Protein AF-A0A7Y6ZD16-F1 (afdb_mono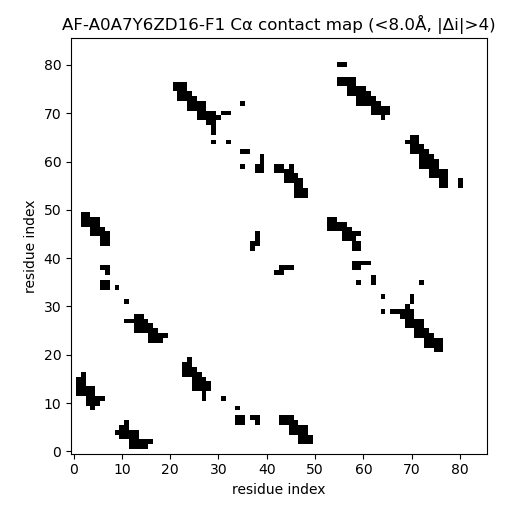mer)

Nearest PDB structures (foldseek):
  2w7s-assembly2_B  TM=5.587E-01  e=3.685E-01  Staphylococcus aureus
  2x8k-assembly1_A  TM=5.118E-01  e=5.586E-01  Bacillus phage SPP1
  8rq1-assembly1_A  TM=5.884E-01  e=4.210E+00  Homo sapiens
  8vhx-assembly1_F  TM=4.294E-01  e=3.739E+00  Chivirus chi

Structure (mmCIF, N/CA/C/O backbone):
data_AF-A0A7Y6ZD16-F1
#
_entry.id   AF-A0A7Y6ZD16-F1
#
loop_
_atom_site.group_PDB
_atom_site.id
_atom_site.type_symbol
_atom_site.label_atom_id
_atom_site.label_alt_id
_atom_site.label_comp_id
_atom_site.label_asym_id
_atom_site.label_entity_id
_atom_site.label_seq_id
_atom_site.pdbx_PDB_ins_code
_atom_site.Cartn_x
_atom_site.Cartn_y
_atom_site.Cartn_z
_atom_site.occupancy
_atom_site.B_iso_or_equiv
_atom_site.auth_seq_id
_atom_site.auth_comp_id
_atom_site.auth_asym_id
_atom_site.auth_atom_id
_atom_site.pdbx_PDB_model_num
ATOM 1 N N . MET A 1 1 ? -9.205 12.258 -9.960 1.00 60.09 1 MET A N 1
ATOM 2 C CA . MET A 1 1 ? -9.302 10.852 -10.395 1.00 60.09 1 MET A CA 1
ATOM 3 C C . MET A 1 1 ? -9.005 10.028 -9.166 1.00 60.09 1 MET A C 1
ATOM 5 O O . MET A 1 1 ? -7.951 10.243 -8.584 1.00 60.09 1 MET A O 1
ATOM 9 N N . GLU A 1 2 ? -9.948 9.202 -8.736 1.00 77.62 2 GLU A N 1
ATOM 10 C CA . GLU A 1 2 ? -9.748 8.274 -7.622 1.00 77.62 2 GLU A CA 1
ATOM 11 C C . GLU A 1 2 ? -8.980 7.061 -8.160 1.00 77.62 2 GLU A C 1
ATOM 13 O O . GLU A 1 2 ? -9.364 6.501 -9.189 1.00 77.62 2 GLU A O 1
ATOM 18 N N . LEU A 1 3 ? -7.847 6.723 -7.543 1.00 88.75 3 LEU A N 1
ATOM 19 C CA . LEU A 1 3 ? -7.043 5.565 -7.937 1.00 88.75 3 LEU A CA 1
ATOM 20 C C . LEU A 1 3 ? -7.354 4.411 -6.997 1.00 88.75 3 LEU A C 1
ATOM 22 O O . LEU A 1 3 ? -7.260 4.567 -5.783 1.00 88.75 3 LEU A O 1
ATOM 26 N N . VAL A 1 4 ? -7.705 3.258 -7.560 1.00 93.56 4 VAL A N 1
ATOM 27 C CA . VAL A 1 4 ? -8.007 2.057 -6.779 1.00 93.56 4 VAL A CA 1
ATOM 28 C C . VAL A 1 4 ? -6.771 1.174 -6.728 1.00 93.56 4 VAL A C 1
ATOM 30 O O . VAL A 1 4 ? -6.210 0.812 -7.762 1.00 93.56 4 VAL A O 1
ATOM 33 N N . PHE A 1 5 ? -6.362 0.826 -5.518 1.00 94.19 5 PHE A N 1
ATOM 34 C CA . PHE A 1 5 ? -5.264 -0.081 -5.234 1.00 94.19 5 PHE A CA 1
ATOM 35 C C . PHE A 1 5 ? -5.837 -1.432 -4.817 1.00 94.19 5 PHE A C 1
ATOM 37 O O . PHE A 1 5 ? -6.735 -1.487 -3.985 1.00 94.19 5 PHE A O 1
ATOM 44 N N . ASP A 1 6 ? -5.305 -2.517 -5.360 1.00 93.62 6 ASP A N 1
ATOM 45 C CA . ASP A 1 6 ? -5.439 -3.837 -4.753 1.00 93.62 6 ASP A CA 1
ATOM 46 C C . ASP A 1 6 ? -4.314 -3.999 -3.725 1.00 93.62 6 ASP A C 1
ATOM 48 O O . ASP A 1 6 ? -3.137 -4.014 -4.091 1.00 93.62 6 ASP A O 1
ATOM 52 N N . ILE A 1 7 ? -4.670 -4.035 -2.439 1.00 93.75 7 ILE A N 1
ATOM 53 C CA . ILE A 1 7 ? -3.744 -4.140 -1.306 1.00 93.75 7 ILE A CA 1
ATOM 54 C C . ILE A 1 7 ? -4.094 -5.416 -0.546 1.00 93.75 7 ILE A C 1
ATOM 56 O O . ILE A 1 7 ? -5.140 -5.481 0.094 1.00 93.75 7 ILE A O 1
ATOM 60 N N . ALA A 1 8 ? -3.235 -6.438 -0.629 1.00 88.25 8 ALA A N 1
ATOM 61 C CA . ALA A 1 8 ? -3.474 -7.746 -0.008 1.00 88.25 8 ALA A CA 1
ATOM 62 C C . ALA A 1 8 ? -4.838 -8.378 -0.391 1.00 88.25 8 ALA A C 1
ATOM 64 O O . ALA A 1 8 ? -5.473 -9.037 0.430 1.00 88.25 8 ALA A O 1
ATOM 65 N N . GLY A 1 9 ? -5.296 -8.174 -1.634 1.00 88.00 9 GLY A N 1
ATOM 66 C CA . GLY A 1 9 ? -6.596 -8.655 -2.120 1.00 88.00 9 GLY A CA 1
ATOM 67 C C . GLY A 1 9 ? -7.794 -7.781 -1.731 1.00 88.00 9 GLY A C 1
ATOM 68 O O . GLY A 1 9 ? -8.937 -8.156 -2.001 1.00 88.00 9 GLY A O 1
ATOM 69 N N . GLN A 1 10 ? -7.562 -6.630 -1.090 1.00 92.06 10 GLN A N 1
ATOM 70 C CA . GLN A 1 10 ? -8.591 -5.645 -0.780 1.00 92.06 10 GLN A CA 1
ATOM 71 C C . GLN A 1 10 ? -8.504 -4.446 -1.729 1.00 92.06 10 GLN A C 1
ATOM 73 O O . GLN A 1 10 ? -7.469 -3.787 -1.832 1.00 92.06 10 GLN A O 1
ATOM 78 N N . LEU A 1 11 ? -9.633 -4.106 -2.355 1.00 93.88 11 LEU A N 1
ATOM 79 C CA . LEU A 1 11 ? -9.763 -2.907 -3.180 1.00 93.88 11 LEU A CA 1
ATOM 80 C C . LEU A 1 11 ? -9.876 -1.658 -2.300 1.00 93.88 11 LEU A C 1
ATOM 82 O O . LEU A 1 11 ? -10.839 -1.494 -1.552 1.00 93.88 11 LEU A O 1
ATOM 86 N N . CYS A 1 12 ? -8.891 -0.774 -2.412 1.00 93.94 12 CYS A N 1
ATOM 87 C CA . CYS A 1 12 ? -8.727 0.419 -1.595 1.00 93.94 12 CYS A CA 1
ATOM 88 C C . CYS A 1 12 ? -8.663 1.656 -2.497 1.00 93.94 12 CYS A C 1
ATOM 90 O O . CYS A 1 12 ? -7.718 1.823 -3.269 1.00 93.94 12 CYS A O 1
ATOM 92 N N . ALA A 1 13 ? -9.664 2.526 -2.405 1.00 93.44 13 ALA A N 1
ATOM 93 C CA . ALA A 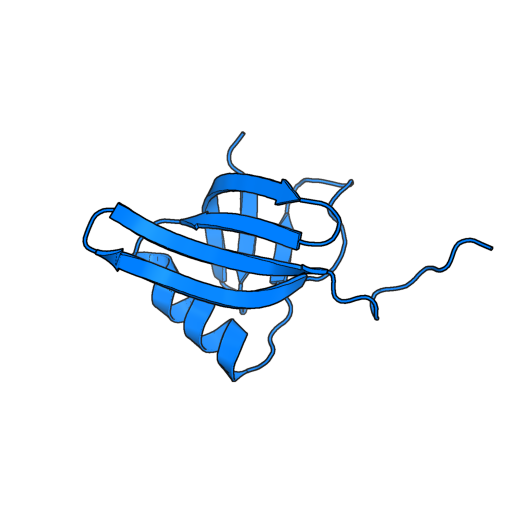1 13 ? -9.663 3.806 -3.102 1.00 93.44 13 ALA A CA 1
ATOM 94 C C . ALA A 1 13 ? -8.745 4.807 -2.389 1.00 93.44 13 ALA A C 1
ATOM 96 O O . ALA A 1 13 ? -8.875 5.013 -1.184 1.00 93.44 13 ALA A O 1
ATOM 97 N N . ALA A 1 14 ? -7.822 5.417 -3.130 1.00 93.19 14 ALA A N 1
ATOM 98 C CA . ALA A 1 14 ? -6.966 6.481 -2.627 1.00 93.19 14 ALA A CA 1
ATOM 99 C C . ALA A 1 14 ? -7.608 7.854 -2.857 1.00 93.19 14 ALA A C 1
ATOM 101 O O . ALA A 1 14 ? -7.913 8.221 -3.997 1.00 93.19 14 ALA A O 1
ATOM 102 N N . ASP A 1 15 ? -7.707 8.641 -1.788 1.00 91.75 15 ASP A N 1
ATOM 103 C CA . ASP A 1 15 ? -8.169 10.031 -1.813 1.00 91.75 15 ASP A CA 1
ATOM 104 C C . ASP A 1 15 ? -7.191 10.930 -2.574 1.00 91.75 15 ASP A C 1
ATOM 106 O O . ASP A 1 15 ? -7.571 11.839 -3.321 1.00 91.75 15 ASP A O 1
ATOM 110 N N . ARG A 1 16 ? -5.894 10.663 -2.398 1.00 90.88 16 ARG A N 1
ATOM 111 C CA . ARG A 1 16 ? -4.826 11.397 -3.066 1.00 90.88 16 ARG A CA 1
ATOM 112 C C . ARG A 1 16 ? -3.669 10.484 -3.390 1.00 90.88 16 ARG A C 1
ATOM 114 O O . ARG A 1 16 ? -3.264 9.669 -2.572 1.00 90.88 16 ARG A O 1
ATOM 121 N N . VAL A 1 17 ? -3.082 10.695 -4.564 1.00 90.88 17 VAL A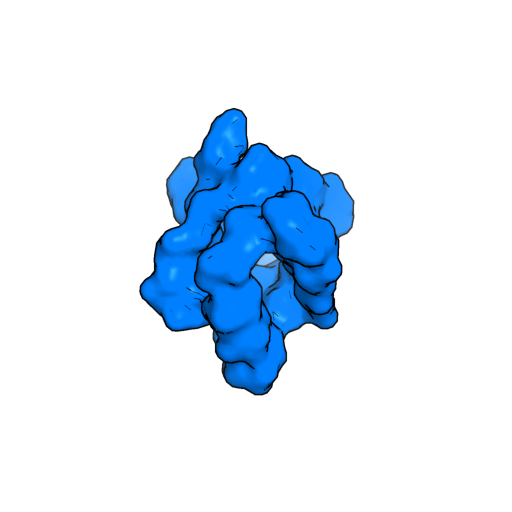 N 1
ATOM 122 C CA . VAL A 1 17 ? -1.878 9.991 -4.993 1.00 90.88 17 VAL A CA 1
ATOM 123 C C . VAL A 1 17 ? -0.852 10.979 -5.529 1.00 90.88 17 VAL A C 1
ATOM 125 O O . VAL A 1 17 ? -1.167 11.847 -6.342 1.00 90.88 17 VAL A O 1
ATOM 128 N N . THR A 1 18 ? 0.389 10.835 -5.073 1.00 91.31 18 THR A N 1
ATOM 129 C CA . THR A 1 18 ? 1.551 11.595 -5.530 1.00 91.31 18 THR A CA 1
ATOM 130 C C . THR A 1 18 ? 2.639 10.624 -5.973 1.00 91.31 18 THR A C 1
ATOM 132 O O . THR A 1 18 ? 3.011 9.718 -5.236 1.00 91.31 18 THR A O 1
ATOM 135 N N . MET A 1 19 ? 3.186 10.824 -7.170 1.00 87.50 19 MET A N 1
ATOM 136 C CA . MET A 1 19 ? 4.322 10.043 -7.667 1.00 87.50 19 MET A CA 1
ATOM 137 C C . MET A 1 19 ? 5.619 10.829 -7.547 1.00 87.50 19 MET A C 1
ATOM 139 O O . MET A 1 19 ? 5.674 12.013 -7.886 1.00 87.50 19 MET A O 1
ATOM 143 N N . ARG A 1 20 ? 6.676 10.154 -7.092 1.00 85.88 20 ARG A N 1
ATOM 144 C CA . ARG A 1 20 ? 8.039 10.687 -7.026 1.00 85.88 20 ARG A CA 1
ATOM 145 C C . ARG A 1 20 ? 9.028 9.620 -7.486 1.00 85.88 20 ARG A C 1
ATOM 147 O O . ARG A 1 20 ? 9.465 8.783 -6.701 1.00 85.88 20 ARG A O 1
ATOM 154 N N . GLY A 1 21 ? 9.383 9.659 -8.770 1.00 84.00 21 GLY A N 1
ATOM 155 C CA . GLY A 1 21 ? 10.243 8.645 -9.383 1.00 84.00 21 GLY A CA 1
ATOM 156 C C . GLY A 1 21 ? 9.594 7.263 -9.307 1.00 84.00 21 GLY A C 1
ATOM 157 O O . GLY A 1 21 ? 8.467 7.091 -9.758 1.00 84.00 21 GLY A O 1
ATOM 158 N N . ASN A 1 22 ? 10.287 6.307 -8.688 1.00 84.62 22 ASN A N 1
ATOM 159 C CA . ASN A 1 22 ? 9.810 4.926 -8.536 1.00 84.62 22 ASN A CA 1
ATOM 160 C C . ASN A 1 22 ? 8.935 4.718 -7.294 1.00 84.62 22 ASN A C 1
ATOM 162 O O . ASN A 1 22 ? 8.569 3.585 -6.987 1.00 84.62 22 ASN A O 1
ATOM 166 N N . THR A 1 23 ? 8.635 5.787 -6.561 1.00 88.50 23 THR A N 1
ATOM 167 C CA . THR A 1 23 ? 7.854 5.731 -5.331 1.00 88.50 23 THR A CA 1
ATOM 168 C C . THR A 1 23 ? 6.487 6.362 -5.545 1.00 88.50 23 THR A C 1
ATOM 170 O O . THR A 1 23 ? 6.359 7.470 -6.076 1.00 88.50 23 THR A O 1
ATOM 173 N N . LEU A 1 24 ? 5.461 5.647 -5.102 1.00 91.50 24 LEU A N 1
ATOM 174 C CA . LEU A 1 24 ? 4.092 6.119 -5.012 1.00 91.50 24 LEU A CA 1
ATOM 175 C C . LEU A 1 24 ? 3.793 6.486 -3.569 1.00 91.50 24 LEU A C 1
ATOM 177 O O . LEU A 1 24 ? 4.129 5.749 -2.653 1.00 91.50 24 LEU A O 1
ATOM 181 N N . GLU A 1 25 ? 3.133 7.605 -3.365 1.00 93.81 25 GLU A N 1
ATOM 182 C CA . GLU A 1 25 ? 2.597 7.982 -2.073 1.00 93.81 25 GLU A CA 1
ATOM 183 C C . GLU A 1 25 ? 1.097 8.157 -2.218 1.00 93.81 25 GLU A C 1
ATOM 185 O O . GLU A 1 25 ? 0.655 8.899 -3.096 1.00 93.81 25 GLU A O 1
ATOM 190 N N . ALA A 1 26 ? 0.324 7.472 -1.383 1.00 94.06 26 ALA A N 1
ATOM 191 C CA . ALA A 1 26 ? -1.122 7.585 -1.406 1.00 94.06 26 ALA A CA 1
ATOM 192 C C . ALA A 1 26 ? -1.706 7.782 -0.009 1.00 94.06 26 ALA A C 1
ATOM 194 O O . ALA A 1 26 ? -1.193 7.263 0.986 1.00 94.06 26 ALA A O 1
ATOM 195 N N . GLU A 1 27 ? -2.768 8.573 0.033 1.00 94.44 27 GLU A N 1
ATOM 196 C CA . GLU A 1 27 ? -3.599 8.824 1.203 1.00 94.44 27 GLU A CA 1
ATOM 197 C C . GLU A 1 27 ? -4.899 8.028 1.039 1.00 94.44 27 GLU A C 1
ATOM 199 O O . GLU A 1 27 ? -5.475 8.012 -0.051 1.00 94.44 27 GLU A O 1
ATOM 204 N N . PHE A 1 28 ? -5.315 7.348 2.105 1.00 93.81 28 PHE A N 1
ATOM 205 C CA . PHE A 1 28 ? -6.500 6.493 2.154 1.00 93.81 28 PHE A CA 1
ATOM 206 C C . PHE A 1 28 ? -7.307 6.761 3.427 1.00 93.81 28 PHE A C 1
ATOM 208 O O . PHE A 1 28 ? -6.776 7.260 4.428 1.00 93.81 28 PHE A O 1
ATOM 215 N N . ASP A 1 29 ? -8.559 6.306 3.434 1.00 92.56 29 ASP A N 1
ATOM 216 C CA . ASP A 1 29 ? -9.357 6.222 4.653 1.00 92.56 29 ASP A CA 1
ATOM 217 C C . ASP A 1 29 ? -8.732 5.271 5.696 1.00 92.56 29 ASP A C 1
ATOM 219 O O . ASP A 1 29 ? -7.998 4.321 5.400 1.00 92.56 29 ASP A O 1
ATOM 223 N N . ARG A 1 30 ? -9.051 5.518 6.970 1.00 90.31 30 ARG A N 1
ATOM 224 C CA . ARG A 1 30 ? -8.592 4.721 8.120 1.00 90.31 30 ARG A CA 1
ATOM 225 C C . ARG A 1 30 ? -8.939 3.234 8.019 1.00 90.31 30 ARG A C 1
ATOM 227 O O . ARG A 1 30 ? -8.255 2.420 8.639 1.00 90.31 30 ARG A O 1
ATOM 234 N N . ASN A 1 31 ? -9.987 2.861 7.286 1.00 90.12 31 ASN A N 1
ATOM 235 C CA . ASN A 1 31 ? -10.372 1.463 7.091 1.00 90.12 31 ASN A CA 1
ATOM 236 C C . ASN A 1 31 ? -9.314 0.642 6.321 1.00 90.12 31 ASN A C 1
ATOM 238 O O . ASN A 1 31 ? -9.285 -0.581 6.451 1.00 90.12 31 ASN A O 1
ATOM 242 N N . VAL A 1 32 ? -8.406 1.297 5.589 1.00 92.94 32 VAL A N 1
ATOM 243 C CA . VAL A 1 32 ? -7.343 0.657 4.796 1.00 92.94 32 VAL A CA 1
ATOM 244 C C . VAL A 1 32 ? -6.124 0.268 5.647 1.00 92.94 32 VAL A C 1
ATOM 2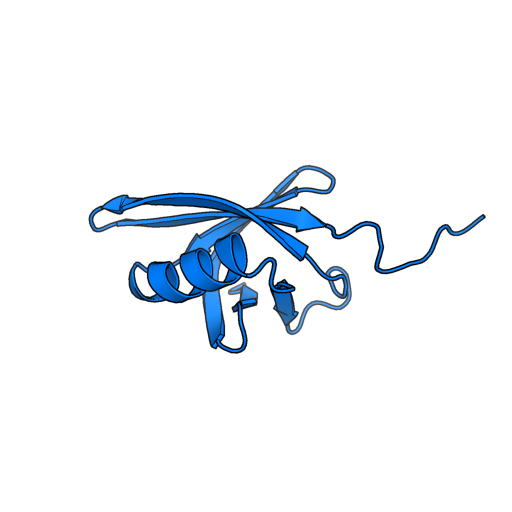46 O O . VAL A 1 32 ? -5.303 -0.541 5.222 1.00 92.94 32 VAL A O 1
ATOM 249 N N . VAL A 1 33 ? -6.003 0.780 6.880 1.00 92.75 33 VAL A N 1
ATOM 250 C CA . VAL A 1 33 ? -4.831 0.547 7.752 1.00 92.75 33 VAL A CA 1
ATOM 251 C C . VAL A 1 33 ? -4.551 -0.940 7.983 1.00 92.75 33 VAL A C 1
ATOM 253 O O . VAL A 1 33 ? -3.388 -1.332 7.967 1.00 92.75 33 VAL A O 1
ATOM 256 N N . GLY A 1 34 ? -5.591 -1.764 8.156 1.00 91.94 34 GLY A N 1
ATOM 257 C CA . GLY A 1 34 ? -5.428 -3.215 8.308 1.00 91.94 34 GLY A CA 1
ATOM 258 C C . GLY A 1 34 ? -4.777 -3.847 7.077 1.00 91.94 34 GLY A C 1
ATOM 259 O O . GLY A 1 34 ? -3.724 -4.461 7.189 1.00 91.94 34 GLY A O 1
ATOM 260 N N . ALA A 1 35 ? -5.323 -3.575 5.888 1.00 92.81 35 ALA A N 1
ATOM 261 C CA . ALA A 1 35 ? -4.779 -4.086 4.629 1.00 92.81 35 ALA A CA 1
ATOM 262 C C . ALA A 1 35 ? -3.335 -3.619 4.369 1.00 92.81 35 ALA A C 1
ATOM 264 O O . ALA A 1 35 ? -2.520 -4.384 3.858 1.00 92.81 35 ALA A O 1
ATOM 265 N N . LEU A 1 36 ? -2.991 -2.381 4.748 1.00 93.88 36 LEU A N 1
ATOM 266 C CA . LEU A 1 36 ? -1.614 -1.879 4.667 1.00 93.88 36 LEU A CA 1
ATOM 267 C C . LEU A 1 36 ? -0.669 -2.612 5.618 1.00 93.88 36 LEU A C 1
ATOM 269 O O . LEU A 1 36 ? 0.465 -2.891 5.233 1.00 93.88 36 LEU A O 1
ATOM 273 N N . ALA A 1 37 ? -1.122 -2.919 6.835 1.00 92.62 37 ALA A N 1
ATOM 274 C CA . ALA A 1 37 ? -0.343 -3.679 7.802 1.00 92.62 37 ALA A CA 1
ATOM 275 C C . ALA A 1 37 ? -0.075 -5.104 7.301 1.00 92.62 37 ALA A C 1
ATOM 277 O O . ALA A 1 37 ? 1.082 -5.519 7.280 1.00 92.62 37 ALA A O 1
ATOM 278 N N . ASP A 1 38 ? -1.109 -5.799 6.815 1.00 92.44 38 ASP A N 1
ATOM 279 C CA . ASP A 1 38 ? -0.987 -7.131 6.210 1.00 92.44 38 ASP A CA 1
ATOM 280 C C . ASP A 1 38 ? -0.053 -7.119 4.994 1.00 92.44 38 ASP A C 1
ATOM 282 O O . ASP A 1 38 ? 0.828 -7.968 4.867 1.00 92.44 38 ASP A O 1
ATOM 286 N N . ALA A 1 39 ? -0.197 -6.132 4.104 1.00 92.31 39 ALA A N 1
ATOM 287 C CA . ALA A 1 39 ? 0.646 -6.043 2.918 1.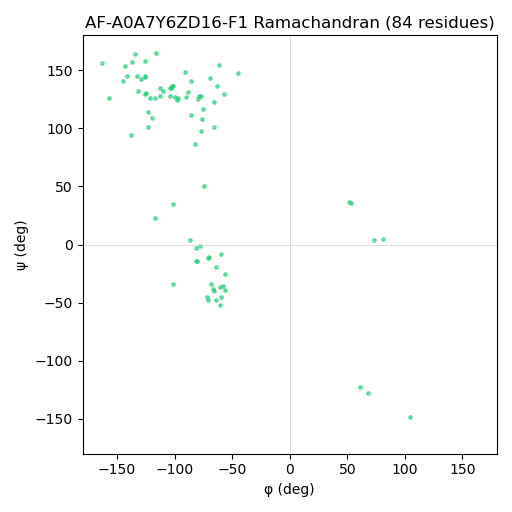00 92.31 39 ALA A CA 1
ATOM 288 C C . ALA A 1 39 ? 2.111 -5.717 3.243 1.00 92.31 39 ALA A C 1
ATOM 290 O O . ALA A 1 39 ? 3.010 -6.195 2.549 1.00 92.31 39 ALA A O 1
ATOM 291 N N . TYR A 1 40 ? 2.356 -4.923 4.287 1.00 91.44 40 TYR A N 1
ATOM 292 C CA . TYR A 1 40 ? 3.698 -4.595 4.757 1.00 91.44 40 TYR A CA 1
ATOM 293 C C . TYR A 1 40 ? 4.385 -5.791 5.433 1.00 91.44 40 TYR A C 1
ATOM 295 O O . TYR A 1 40 ? 5.524 -6.099 5.094 1.00 91.44 40 TYR A O 1
ATOM 303 N N . ASP A 1 41 ? 3.697 -6.484 6.347 1.00 88.81 41 ASP A N 1
ATOM 304 C CA . ASP A 1 41 ? 4.247 -7.630 7.089 1.00 88.81 41 ASP A CA 1
ATOM 305 C C . ASP A 1 41 ? 4.410 -8.868 6.191 1.00 88.81 41 ASP A C 1
ATOM 307 O O . ASP A 1 41 ? 5.476 -9.483 6.137 1.00 88.81 41 ASP A O 1
ATOM 311 N N . GLY A 1 42 ? 3.388 -9.170 5.386 1.00 81.75 42 GLY A N 1
ATOM 312 C CA . GLY A 1 42 ? 3.371 -10.311 4.472 1.00 81.75 42 GLY A CA 1
ATOM 313 C C . GLY A 1 42 ? 4.164 -10.109 3.178 1.00 81.75 42 GLY A C 1
ATOM 314 O O . GLY A 1 42 ? 4.210 -11.017 2.349 1.00 81.75 42 GLY A O 1
ATOM 315 N N . SER A 1 43 ? 4.772 -8.933 2.966 1.00 78.75 43 SER A N 1
ATOM 316 C CA . SER A 1 43 ? 5.408 -8.553 1.692 1.00 78.75 43 SER A CA 1
ATOM 317 C C . SER A 1 43 ? 4.480 -8.744 0.482 1.00 78.75 43 SER A C 1
ATOM 319 O O . SER A 1 43 ? 4.918 -9.153 -0.598 1.00 78.75 43 SER A O 1
ATOM 321 N N . HIS A 1 44 ? 3.181 -8.471 0.652 1.00 85.12 44 HIS A N 1
ATOM 322 C CA . HIS A 1 44 ? 2.220 -8.645 -0.430 1.00 85.12 44 HIS A CA 1
ATOM 323 C C . HIS A 1 44 ? 2.434 -7.607 -1.532 1.00 85.12 44 HIS A C 1
ATOM 325 O O . HIS A 1 44 ? 2.745 -6.434 -1.302 1.00 85.12 44 HIS A O 1
ATOM 331 N N . ALA A 1 45 ? 2.225 -8.073 -2.758 1.00 86.00 45 ALA A N 1
ATOM 332 C CA . ALA A 1 45 ? 2.148 -7.244 -3.942 1.00 86.00 45 ALA A CA 1
ATOM 333 C C . ALA A 1 45 ? 0.949 -6.287 -3.855 1.00 86.00 45 ALA A C 1
ATOM 335 O O . ALA A 1 45 ? -0.153 -6.688 -3.490 1.00 86.00 45 ALA A O 1
ATOM 336 N N . VAL A 1 46 ? 1.174 -5.033 -4.236 1.00 90.75 46 VAL A N 1
ATOM 337 C CA . VAL A 1 46 ? 0.150 -4.001 -4.401 1.00 90.75 46 VAL A CA 1
ATOM 338 C C . VAL A 1 46 ? 0.053 -3.650 -5.879 1.00 90.75 46 VAL A C 1
ATOM 340 O O . VAL A 1 46 ? 1.078 -3.447 -6.527 1.00 90.75 46 VAL A O 1
ATOM 343 N N . SER A 1 47 ? -1.156 -3.555 -6.424 1.00 91.38 47 SER A N 1
ATOM 344 C CA . SER A 1 47 ? -1.369 -3.200 -7.837 1.00 91.38 47 SER A CA 1
ATOM 345 C C . SER A 1 47 ? -2.312 -2.012 -7.965 1.00 91.38 47 SER A C 1
ATOM 347 O O . SER A 1 47 ? -3.265 -1.899 -7.200 1.00 91.38 47 SER A O 1
ATOM 349 N N . VAL A 1 48 ? -2.079 -1.130 -8.940 1.00 89.81 48 VAL A N 1
ATOM 350 C CA . VAL A 1 48 ? -2.990 -0.011 -9.231 1.00 89.81 48 VAL A CA 1
ATOM 351 C C . VAL A 1 48 ? -3.906 -0.394 -10.387 1.00 89.81 48 VAL A C 1
ATOM 353 O O . VAL A 1 48 ? -3.445 -0.766 -11.465 1.00 89.81 48 VAL A O 1
ATOM 356 N N . LEU A 1 49 ? -5.215 -0.308 -10.171 1.00 89.50 49 LEU A N 1
ATOM 357 C CA . LEU A 1 49 ? -6.223 -0.723 -11.140 1.00 89.50 49 LEU A CA 1
ATOM 358 C C . LEU A 1 49 ? -6.640 0.429 -12.055 1.00 89.50 49 LEU A C 1
ATOM 360 O O . LEU A 1 49 ? -6.669 1.594 -11.664 1.00 89.50 49 LEU A O 1
ATOM 364 N N . GLY A 1 50 ? -6.998 0.090 -13.295 1.00 82.81 50 GLY A N 1
ATOM 365 C CA . GLY A 1 50 ? -7.578 1.037 -14.253 1.00 82.81 50 GLY A CA 1
ATOM 366 C C . GLY A 1 50 ? -6.596 2.052 -14.848 1.00 82.81 50 GLY A C 1
ATOM 367 O O . GLY A 1 50 ? -7.020 2.906 -15.625 1.00 82.81 50 GLY A O 1
ATOM 368 N N . VAL A 1 51 ? -5.297 1.956 -14.535 1.00 81.75 51 VAL A N 1
ATOM 369 C CA . VAL A 1 51 ? -4.259 2.852 -15.064 1.00 81.75 51 VAL A CA 1
ATOM 370 C C . VAL A 1 51 ? -3.164 2.050 -15.778 1.00 81.75 51 VAL A C 1
ATOM 372 O O . VAL A 1 51 ? -2.272 1.505 -15.126 1.00 81.75 51 VAL A O 1
ATOM 375 N N . PRO A 1 52 ? -3.174 1.999 -17.124 1.00 77.50 52 PRO A N 1
ATOM 376 C CA . PRO A 1 52 ? -2.200 1.228 -17.901 1.00 77.50 52 PRO A CA 1
ATOM 377 C C . PRO A 1 52 ? -0.743 1.625 -17.631 1.00 77.50 52 PRO A C 1
ATOM 379 O O . PRO A 1 52 ? 0.136 0.773 -17.577 1.00 77.50 52 PRO A O 1
ATOM 382 N N . SER A 1 53 ? 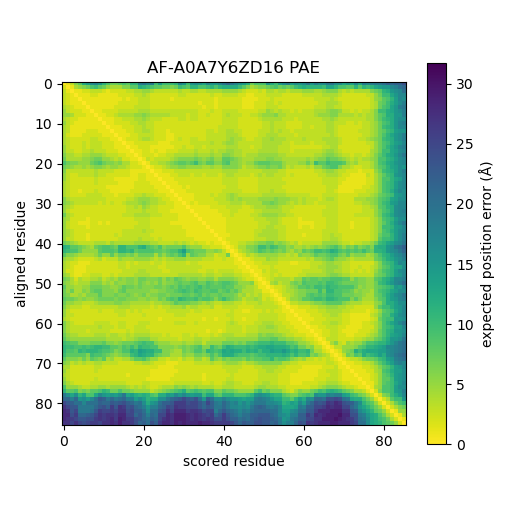-0.478 2.914 -17.397 1.00 76.12 53 SER A N 1
ATOM 383 C CA . SER A 1 53 ? 0.865 3.420 -17.078 1.00 76.12 53 SER A CA 1
ATOM 384 C C . SER A 1 53 ? 1.379 3.007 -15.692 1.00 76.12 53 SER A C 1
ATOM 386 O O . SER A 1 53 ? 2.561 3.190 -15.418 1.00 76.12 53 SER A O 1
ATOM 388 N N . LEU A 1 54 ? 0.521 2.443 -14.834 1.00 78.94 54 LEU A N 1
ATOM 389 C CA . LEU A 1 54 ? 0.856 1.925 -13.502 1.00 78.94 54 LEU A CA 1
ATOM 390 C C . LEU A 1 54 ? 0.622 0.416 -13.400 1.00 78.94 54 LEU A C 1
ATOM 392 O O . LEU A 1 54 ? 0.444 -0.111 -12.305 1.00 78.94 54 LEU A O 1
ATOM 396 N N . SER A 1 55 ? 0.631 -0.286 -14.538 1.00 80.88 55 SER A N 1
ATOM 397 C CA . SER A 1 55 ? 0.532 -1.751 -14.608 1.00 80.88 55 SER A CA 1
ATOM 398 C C . SER A 1 55 ? 1.842 -2.429 -14.188 1.00 80.88 55 SER A C 1
ATOM 400 O O . SER A 1 55 ? 2.386 -3.266 -14.902 1.00 80.88 55 SER A O 1
ATOM 402 N N . VAL A 1 56 ? 2.373 -2.030 -13.036 1.00 84.81 56 VAL A N 1
ATOM 403 C CA . VAL A 1 56 ? 3.513 -2.648 -12.361 1.00 84.81 56 VAL A CA 1
ATOM 404 C C . VAL A 1 56 ? 3.103 -3.002 -10.941 1.00 84.81 56 VAL A C 1
ATOM 406 O O . VAL A 1 56 ? 2.159 -2.442 -10.384 1.00 84.81 56 VAL A O 1
ATOM 409 N N . THR A 1 57 ? 3.821 -3.946 -10.350 1.00 88.81 57 THR A N 1
ATOM 410 C CA . THR A 1 57 ? 3.596 -4.327 -8.962 1.00 88.81 57 THR A CA 1
ATOM 411 C C . THR A 1 57 ? 4.384 -3.414 -8.040 1.00 88.81 57 THR A C 1
ATOM 413 O O . THR A 1 57 ? 5.535 -3.073 -8.312 1.00 88.81 57 THR A O 1
ATOM 416 N N . TYR A 1 58 ? 3.777 -3.057 -6.922 1.00 90.69 58 TYR A N 1
ATOM 417 C CA . TYR A 1 58 ? 4.383 -2.282 -5.860 1.00 90.69 58 TYR A CA 1
ATOM 418 C C . TYR A 1 58 ? 4.467 -3.102 -4.572 1.00 90.69 58 TYR A C 1
ATOM 420 O O . TYR A 1 58 ? 3.807 -4.127 -4.421 1.00 90.69 58 TYR A O 1
ATOM 428 N N . SER A 1 59 ? 5.263 -2.632 -3.624 1.00 91.50 59 SER A N 1
ATOM 429 C CA . SER A 1 59 ? 5.311 -3.148 -2.258 1.00 91.50 59 SER A CA 1
ATOM 430 C C . SER A 1 59 ? 5.171 -1.995 -1.281 1.00 91.50 59 SER A C 1
ATOM 432 O O . SER A 1 59 ? 5.704 -0.906 -1.520 1.00 91.50 59 SER A O 1
ATOM 434 N N . VAL A 1 60 ? 4.456 -2.222 -0.179 1.00 93.56 60 VAL A N 1
ATOM 435 C CA . VAL A 1 60 ? 4.347 -1.231 0.895 1.00 93.56 60 VAL A CA 1
ATOM 436 C C . VAL A 1 60 ? 5.725 -1.062 1.526 1.00 93.56 60 VAL A C 1
ATOM 438 O O . VAL A 1 60 ? 6.337 -2.025 1.972 1.00 93.56 60 VAL A O 1
ATOM 441 N N . GLN A 1 61 ? 6.231 0.165 1.534 1.00 93.06 61 GLN A N 1
ATOM 442 C CA . GLN A 1 61 ? 7.556 0.500 2.053 1.00 93.06 61 GLN A CA 1
ATOM 443 C C . GLN A 1 61 ? 7.475 1.124 3.445 1.00 93.06 61 GLN A C 1
ATOM 445 O O . GLN A 1 61 ? 8.352 0.933 4.279 1.00 93.06 61 GLN A O 1
ATOM 450 N N . THR A 1 62 ? 6.419 1.893 3.690 1.00 94.00 62 THR A N 1
ATOM 451 C CA . THR A 1 62 ? 6.038 2.386 5.011 1.00 94.00 62 THR A CA 1
ATOM 452 C C . THR A 1 62 ? 4.588 2.849 4.959 1.00 94.00 62 THR A C 1
ATOM 454 O O . THR A 1 62 ? 4.080 3.204 3.892 1.00 94.00 62 THR A O 1
ATOM 457 N N . TYR A 1 63 ? 3.922 2.870 6.105 1.00 93.88 63 TYR A N 1
ATOM 458 C CA . TYR A 1 63 ? 2.629 3.513 6.265 1.00 93.88 63 TYR A C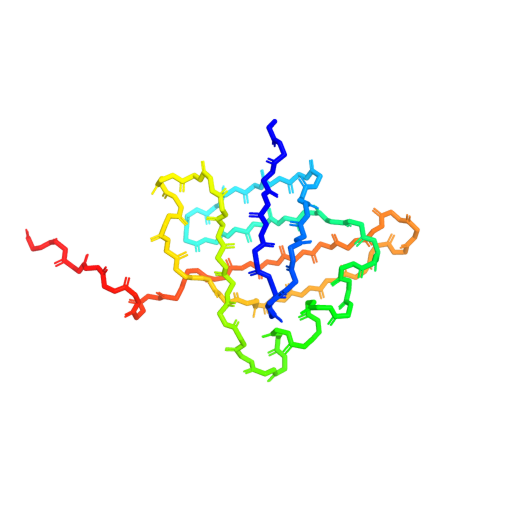A 1
ATOM 459 C C . TYR A 1 63 ? 2.545 4.164 7.643 1.00 93.88 63 TYR A C 1
ATOM 461 O O . TYR A 1 63 ? 3.216 3.754 8.592 1.00 93.88 63 TYR A O 1
ATOM 469 N N . ARG A 1 64 ? 1.724 5.205 7.750 1.00 94.00 64 ARG A N 1
ATOM 470 C CA . ARG A 1 64 ? 1.446 5.895 9.008 1.00 94.00 64 ARG A CA 1
ATOM 471 C C . ARG A 1 64 ? -0.016 6.297 9.088 1.00 94.00 64 ARG A C 1
ATOM 473 O O . ARG A 1 64 ? -0.626 6.668 8.087 1.00 94.00 64 ARG A O 1
ATOM 480 N N . THR A 1 65 ? -0.567 6.256 10.291 1.00 92.50 65 THR A N 1
ATOM 481 C CA . THR A 1 65 ? -1.912 6.753 10.584 1.00 92.50 65 THR A CA 1
ATOM 482 C C . THR A 1 65 ? -1.845 8.232 10.947 1.00 92.50 65 THR A C 1
ATOM 484 O O . THR A 1 65 ? -1.061 8.603 11.820 1.00 92.50 65 THR A O 1
ATOM 487 N N . GLU A 1 66 ? -2.686 9.071 10.346 1.00 87.69 66 GLU A N 1
ATOM 488 C CA . GLU A 1 66 ? -2.802 10.499 10.691 1.00 87.69 66 GLU A CA 1
ATOM 489 C C . GLU A 1 66 ? -4.036 10.765 11.577 1.00 87.69 66 GLU A C 1
ATOM 491 O O . GLU A 1 66 ? -4.697 11.801 11.487 1.00 87.69 66 GLU A O 1
ATOM 496 N N . GLY A 1 67 ? -4.356 9.807 12.454 1.00 79.19 67 GLY A N 1
ATOM 497 C CA . GLY A 1 67 ? -5.504 9.867 13.357 1.00 79.19 67 GLY A CA 1
ATOM 498 C C . GLY A 1 67 ? -6.831 9.778 12.603 1.00 79.19 67 GLY A C 1
ATOM 499 O O . GLY A 1 67 ? -7.038 8.872 11.801 1.00 79.19 67 GLY A O 1
ATOM 500 N N . GLU A 1 68 ? -7.738 10.723 12.854 1.00 78.06 68 GLU A N 1
ATOM 501 C CA . GLU A 1 68 ? -9.055 10.770 12.197 1.00 78.06 68 GLU A CA 1
ATOM 502 C C . GLU A 1 68 ? -8.991 11.170 10.717 1.00 78.06 68 GLU A C 1
ATOM 504 O O . GLU A 1 68 ? -9.979 11.027 10.006 1.00 78.06 68 GLU A O 1
ATOM 509 N N . ARG A 1 69 ? -7.836 11.651 10.236 1.00 79.50 69 ARG A N 1
ATOM 510 C CA . ARG A 1 69 ? -7.651 12.075 8.839 1.00 79.50 69 ARG A CA 1
ATOM 511 C C . ARG A 1 69 ? -7.383 10.923 7.870 1.00 79.50 69 ARG A C 1
ATOM 513 O O . ARG A 1 69 ? -7.265 11.177 6.679 1.00 79.50 69 ARG A O 1
ATOM 520 N N . GLY A 1 70 ? -7.275 9.692 8.373 1.00 90.25 70 GLY A N 1
ATOM 521 C CA . GLY A 1 70 ? -6.985 8.503 7.576 1.00 90.25 70 GLY A CA 1
ATOM 522 C C . GLY A 1 70 ? -5.543 8.028 7.733 1.00 90.25 70 GLY A C 1
ATOM 523 O O . GLY A 1 70 ? -4.932 8.152 8.803 1.00 90.25 70 GLY A O 1
ATOM 524 N N . CYS A 1 71 ? -4.993 7.444 6.676 1.00 93.62 71 CYS A N 1
ATOM 525 C CA . CYS A 1 71 ? -3.632 6.933 6.657 1.00 93.62 71 CYS A CA 1
ATOM 526 C C . CYS A 1 71 ? -2.904 7.286 5.363 1.00 93.62 71 CYS A C 1
ATOM 528 O O . CYS A 1 71 ? -3.496 7.553 4.322 1.00 93.62 71 CYS A O 1
ATOM 530 N N . ARG A 1 72 ? -1.577 7.297 5.452 1.00 94.88 72 ARG A N 1
ATOM 531 C CA . ARG A 1 72 ? -0.683 7.584 4.338 1.00 94.88 72 ARG A CA 1
ATOM 532 C C . ARG A 1 72 ? 0.287 6.435 4.179 1.00 94.88 72 ARG A C 1
ATOM 534 O O . ARG A 1 72 ? 0.915 6.026 5.156 1.00 94.88 72 ARG A O 1
ATOM 541 N N . ALA A 1 73 ? 0.423 5.949 2.957 1.00 95.12 73 ALA A N 1
ATOM 542 C CA . ALA A 1 73 ? 1.311 4.856 2.612 1.00 95.12 73 ALA A CA 1
ATOM 543 C C . ALA A 1 73 ? 2.255 5.247 1.480 1.00 95.12 73 ALA A C 1
ATOM 545 O O . ALA A 1 73 ? 1.898 5.983 0.558 1.00 95.12 73 ALA A O 1
ATOM 546 N N . THR A 1 74 ? 3.465 4.712 1.564 1.00 95.06 74 THR A N 1
ATOM 547 C CA . THR A 1 74 ? 4.510 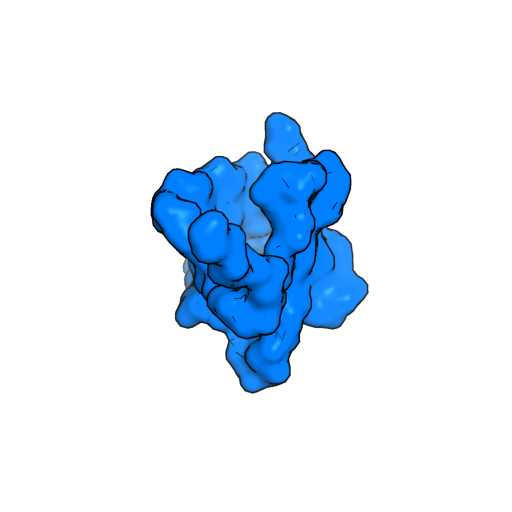4.847 0.560 1.00 95.06 74 THR A CA 1
ATOM 548 C C . THR A 1 74 ? 4.756 3.481 -0.057 1.00 95.06 74 THR A C 1
ATOM 550 O O . THR A 1 74 ? 5.015 2.513 0.657 1.00 95.06 74 THR A O 1
ATOM 553 N N . PHE A 1 75 ? 4.714 3.406 -1.380 1.00 93.50 75 PHE A N 1
ATOM 554 C CA . PHE A 1 75 ? 4.844 2.189 -2.162 1.00 93.50 75 PHE A CA 1
ATOM 555 C C . PHE A 1 75 ? 6.084 2.256 -3.054 1.00 93.50 75 PHE A C 1
ATOM 557 O O . PHE A 1 75 ? 6.299 3.225 -3.781 1.00 93.50 75 PHE A O 1
ATOM 564 N N . SER A 1 76 ? 6.942 1.247 -2.945 1.00 91.25 76 SER A N 1
ATOM 565 C CA . SER A 1 76 ? 8.066 0.912 -3.836 1.00 91.25 76 SER A CA 1
ATOM 566 C C . SER A 1 76 ? 7.622 0.198 -5.110 1.00 91.25 76 SER A C 1
ATOM 568 O O . SER A 1 76 ? 6.967 -0.823 -4.949 1.00 91.25 76 SER A O 1
ATOM 570 N N . VAL A 1 77 ? 7.981 0.615 -6.334 1.00 88.38 77 VAL A N 1
ATOM 571 C CA . VAL A 1 77 ? 7.899 -0.303 -7.489 1.00 88.38 77 VAL A CA 1
ATOM 572 C C . VAL A 1 77 ? 8.737 -1.541 -7.182 1.00 88.38 77 VAL A C 1
ATOM 574 O O . VAL A 1 77 ? 9.907 -1.437 -6.808 1.00 88.38 77 VAL A O 1
ATOM 577 N N . ASN A 1 78 ? 8.141 -2.713 -7.358 1.00 80.88 78 ASN A N 1
ATOM 578 C CA . ASN A 1 78 ? 8.842 -3.975 -7.281 1.00 80.88 78 ASN A CA 1
ATOM 579 C C . ASN A 1 78 ? 9.610 -4.140 -8.597 1.00 80.88 78 ASN A C 1
ATOM 581 O O . ASN A 1 78 ? 9.050 -4.521 -9.623 1.00 80.88 78 ASN A O 1
ATOM 585 N N . SER A 1 79 ? 10.898 -3.793 -8.585 1.00 60.41 79 SER A N 1
ATOM 586 C CA . SER A 1 79 ? 11.780 -3.822 -9.763 1.00 60.41 79 SER A CA 1
ATOM 587 C C . SER A 1 79 ? 11.920 -5.210 -10.408 1.00 60.41 79 SER A C 1
ATOM 589 O O . SER A 1 79 ? 12.486 -5.327 -11.492 1.00 60.41 79 SER A O 1
ATOM 591 N N . SER A 1 80 ? 11.383 -6.251 -9.768 1.00 55.09 80 SER A N 1
ATOM 592 C CA . SER A 1 80 ? 11.344 -7.631 -10.257 1.00 55.09 80 SER A CA 1
ATOM 593 C C . SER A 1 80 ? 10.212 -7.901 -11.263 1.00 55.09 80 SER A C 1
ATOM 595 O O . SER A 1 80 ? 10.244 -8.923 -11.948 1.00 55.09 80 SER A O 1
ATOM 597 N N . ALA A 1 81 ? 9.222 -7.009 -11.389 1.00 52.06 81 ALA A N 1
ATOM 598 C CA . ALA A 1 81 ? 8.221 -7.062 -12.455 1.00 52.06 81 ALA A CA 1
ATOM 599 C C . ALA A 1 81 ? 8.818 -6.425 -13.729 1.00 52.06 81 ALA A C 1
ATOM 601 O O . ALA A 1 81 ? 8.724 -5.217 -13.926 1.00 52.06 81 ALA A O 1
ATOM 602 N N . GLY A 1 82 ? 9.530 -7.239 -14.524 1.00 44.81 82 GLY A N 1
ATOM 603 C CA . GLY A 1 82 ? 10.352 -6.850 -15.685 1.00 44.81 82 GLY A CA 1
ATOM 604 C C . GLY A 1 82 ? 9.706 -5.839 -16.646 1.00 44.81 82 GLY A C 1
ATOM 605 O O . GLY A 1 82 ? 8.499 -5.814 -16.834 1.00 44.81 82 GLY A O 1
ATOM 606 N N . GLN A 1 83 ? 10.471 -4.960 -17.292 1.00 44.91 83 GLN A N 1
ATOM 607 C CA . GLN A 1 83 ? 11.422 -5.323 -18.339 1.00 44.91 83 GLN A CA 1
ATOM 608 C C . GLN A 1 83 ? 12.499 -4.230 -18.460 1.00 44.91 83 GLN A C 1
ATOM 610 O O . GLN A 1 83 ? 12.187 -3.057 -18.667 1.00 44.91 83 GLN A O 1
ATOM 615 N N . VAL A 1 84 ? 13.774 -4.616 -18.366 1.00 46.66 84 VAL A N 1
ATOM 616 C CA . VAL A 1 84 ? 14.884 -3.793 -18.860 1.00 46.66 84 VAL A CA 1
ATOM 617 C C . VAL A 1 84 ? 14.712 -3.746 -20.379 1.00 46.66 84 VAL A C 1
ATOM 619 O O . VAL A 1 84 ? 14.971 -4.735 -21.062 1.00 46.66 84 VAL A O 1
ATOM 622 N N . LEU A 1 85 ? 14.170 -2.651 -20.911 1.00 43.25 85 LEU A N 1
ATOM 623 C CA . LEU A 1 85 ? 14.247 -2.383 -22.343 1.00 43.25 85 LEU A CA 1
ATOM 624 C C . LEU A 1 85 ? 15.672 -1.898 -22.617 1.00 43.25 85 LEU A C 1
ATOM 626 O O . LEU A 1 85 ? 16.082 -0.840 -22.142 1.00 43.25 85 LEU A O 1
ATOM 630 N N . HIS A 1 86 ? 16.414 -2.786 -23.270 1.00 45.25 86 HIS A N 1
ATOM 631 C CA . HIS A 1 86 ? 17.778 -2.623 -23.756 1.00 45.25 86 HIS A CA 1
ATOM 632 C C . HIS A 1 86 ? 17.861 -1.566 -24.865 1.00 45.25 86 HIS A C 1
ATOM 634 O O . HIS A 1 86 ? 16.859 -1.417 -25.604 1.00 45.25 86 HIS A O 1
#

Solvent-accessible surface area (backbone atoms only — not comparable to full-atom values): 4857 Å² total; per-residue (Å²): 133,78,48,36,30,35,35,63,87,39,84,42,63,26,82,43,77,49,78,58,90,69,33,40,35,36,32,30,56,56,83,49,52,60,40,52,50,52,14,44,75,68,67,28,63,27,38,48,54,98,39,80,94,44,73,52,42,23,31,57,72,48,72,49,73,61,68,94,78,9,27,41,37,34,28,35,57,41,80,82,64,76,74,91,81,127

Secondary structure (DSSP, 8-state):
-PEEEEETTEEEEEEEEEEETTEEEEEE-GGGHHHHHHHHHTT-EEEEES-GGG-SEEEEEEEEE-GGG-EEEEEEE-TTS-----

Mean predicted aligned error: 5.84 Å

Radius of gyration: 12.37 Å; Cα contacts (8 Å, |Δi|>4): 186; chains: 1; bounding box: 28×22×37 Å

pLDDT: mean 85.23, 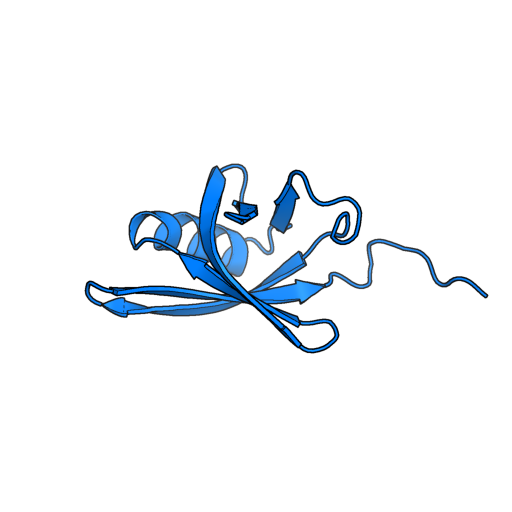std 13.08, range [43.25, 95.12]

Sequence (86 aa):
MELVFDIAGQLCAADRVTMRGNTLEAEFDRNVVGALADAYDGSHAVSVLGVPSLSVTYSVQTYRTEGERGCRATFSVNSSAGQVLH

Foldseek 3Di:
DWKWKCQQNDTFTFPDWDDDVQKIKTFGAQVCVVSLVCQQVVVDWMAIPPDPVRRFTWGWPDKDAPPRRGIMTMIGGPCVRDDDPD